Protein AF-A0A931SG17-F1 (afdb_monomer_lite)

Foldseek 3Di:
DKDFDFDWDDDDLVVLVVVVVVCVVVVPDPDDDDDSVRDIGTPGGDGIDDPVVVD

Structure (mmCIF, N/CA/C/O backbone):
data_AF-A0A931SG17-F1
#
_entry.id   AF-A0A931SG17-F1
#
loop_
_atom_site.group_PDB
_atom_site.id
_atom_site.type_symbol
_atom_site.label_atom_id
_atom_site.label_alt_id
_atom_site.label_comp_id
_atom_site.label_asym_id
_atom_site.label_entity_id
_atom_site.label_seq_id
_atom_site.pdbx_PDB_ins_code
_atom_site.Cartn_x
_atom_site.Cartn_y
_atom_site.Cartn_z
_atom_site.occupancy
_atom_site.B_iso_or_equiv
_atom_site.auth_seq_id
_atom_site.auth_comp_id
_atom_site.auth_asym_id
_atom_site.auth_atom_id
_atom_site.pdbx_PDB_model_num
ATOM 1 N N . MET A 1 1 ? 3.955 10.430 -22.832 1.00 86.56 1 MET A N 1
ATOM 2 C CA . MET A 1 1 ? 3.801 11.039 -21.488 1.00 86.56 1 MET A CA 1
ATOM 3 C C . MET A 1 1 ? 4.645 10.239 -20.500 1.00 86.56 1 MET A C 1
ATOM 5 O O . MET A 1 1 ? 5.173 9.212 -20.904 1.00 86.56 1 MET A O 1
ATOM 9 N N . LEU A 1 2 ? 4.862 10.718 -19.269 1.00 93.12 2 LEU A N 1
ATOM 10 C CA . LEU A 1 2 ? 5.515 9.917 -18.223 1.00 93.12 2 LEU A CA 1
ATOM 11 C C . LEU A 1 2 ? 4.458 9.430 -17.231 1.00 93.12 2 LEU A C 1
ATOM 13 O O . LEU A 1 2 ? 3.712 10.245 -16.689 1.00 93.12 2 LEU A O 1
ATOM 17 N N . ASN A 1 3 ? 4.429 8.124 -16.980 1.00 95.06 3 ASN A N 1
ATOM 18 C CA . ASN A 1 3 ? 3.510 7.474 -16.055 1.00 95.06 3 ASN A CA 1
ATOM 19 C C . ASN A 1 3 ? 4.280 6.919 -14.861 1.00 95.06 3 ASN A C 1
ATOM 21 O O . ASN A 1 3 ? 5.341 6.321 -15.024 1.00 95.06 3 ASN A O 1
ATOM 25 N N . ARG A 1 4 ? 3.732 7.079 -13.654 1.00 96.75 4 ARG A N 1
ATOM 26 C CA . ARG A 1 4 ? 4.301 6.472 -12.449 1.00 96.75 4 ARG A CA 1
ATOM 27 C C . ARG A 1 4 ? 3.807 5.033 -12.320 1.00 96.75 4 ARG A C 1
ATOM 29 O O . ARG A 1 4 ? 2.650 4.820 -11.967 1.00 96.75 4 ARG A O 1
ATOM 36 N N . ILE A 1 5 ? 4.680 4.066 -12.575 1.00 96.94 5 ILE A N 1
ATOM 37 C CA . ILE A 1 5 ? 4.317 2.654 -12.709 1.00 96.94 5 ILE A CA 1
ATOM 38 C C . ILE A 1 5 ? 4.861 1.822 -11.551 1.00 96.94 5 ILE A C 1
ATOM 40 O O . ILE A 1 5 ? 5.947 2.048 -11.010 1.00 96.94 5 ILE A O 1
ATOM 44 N N . PHE A 1 6 ? 4.062 0.839 -11.158 1.00 97.44 6 PHE A N 1
ATOM 45 C CA . PHE A 1 6 ? 4.425 -0.203 -10.215 1.00 97.44 6 PHE A CA 1
ATOM 46 C C . PHE A 1 6 ? 3.665 -1.485 -10.558 1.00 97.44 6 PHE A C 1
ATOM 48 O O . PHE A 1 6 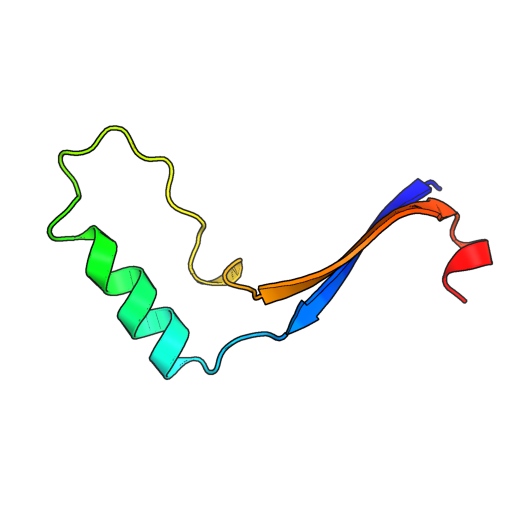? 2.602 -1.448 -11.173 1.00 97.44 6 PHE A O 1
ATOM 55 N N . ILE A 1 7 ? 4.220 -2.617 -10.140 1.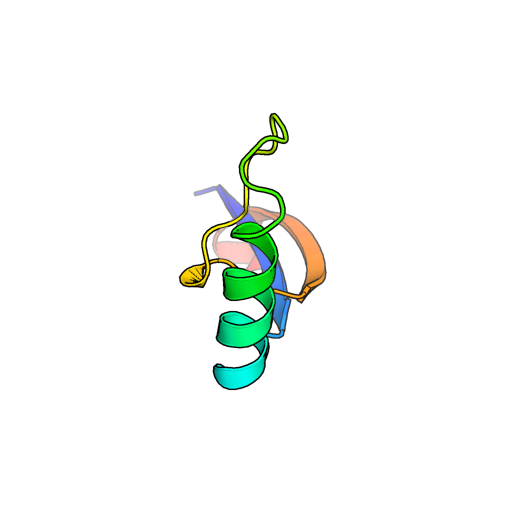00 97.19 7 ILE A N 1
ATOM 56 C CA . ILE A 1 7 ? 3.615 -3.942 -10.262 1.00 97.19 7 ILE A CA 1
ATOM 57 C C . ILE A 1 7 ? 3.131 -4.340 -8.873 1.00 97.19 7 ILE A C 1
ATOM 59 O O . ILE A 1 7 ? 3.880 -4.229 -7.897 1.00 97.19 7 ILE A O 1
ATOM 63 N N . ALA A 1 8 ? 1.889 -4.802 -8.772 1.00 98.12 8 ALA A N 1
ATOM 64 C CA . ALA A 1 8 ? 1.286 -5.162 -7.500 1.00 98.12 8 ALA A CA 1
ATOM 65 C C . ALA A 1 8 ? 0.382 -6.387 -7.605 1.00 98.12 8 ALA A C 1
ATOM 67 O O . ALA A 1 8 ? -0.173 -6.690 -8.659 1.00 98.12 8 ALA A O 1
ATOM 68 N N . VAL A 1 9 ? 0.205 -7.049 -6.465 1.00 97.75 9 VAL A N 1
ATOM 69 C CA . VAL A 1 9 ? -0.784 -8.109 -6.276 1.00 97.75 9 VAL A CA 1
ATOM 70 C C . VAL A 1 9 ? -1.972 -7.533 -5.517 1.00 97.75 9 VAL A C 1
ATOM 72 O O . VAL A 1 9 ? -1.814 -6.913 -4.460 1.00 97.75 9 VAL A O 1
ATOM 75 N N . ALA A 1 10 ? -3.170 -7.742 -6.059 1.00 96.25 10 ALA A N 1
ATOM 76 C CA . ALA A 1 10 ? -4.412 -7.420 -5.375 1.00 96.25 10 ALA A CA 1
ATOM 77 C C . ALA A 1 10 ? -4.754 -8.540 -4.375 1.00 96.25 10 ALA A C 1
ATOM 79 O O . ALA A 1 10 ? -4.844 -9.700 -4.781 1.00 96.25 10 ALA A O 1
ATOM 80 N N . PRO A 1 11 ? -4.976 -8.226 -3.087 1.00 96.19 11 PRO A N 1
ATOM 81 C CA . PRO A 1 11 ? -5.507 -9.203 -2.146 1.00 96.19 11 PRO A CA 1
ATOM 82 C C . PRO A 1 11 ? -6.917 -9.661 -2.558 1.00 96.19 11 PRO A C 1
ATOM 84 O O . PRO A 1 11 ? -7.639 -8.885 -3.198 1.00 96.19 11 PRO A O 1
ATOM 87 N N . PRO A 1 12 ? -7.347 -10.870 -2.152 1.00 97.38 12 PRO A N 1
ATOM 88 C CA . PRO A 1 12 ? -8.738 -11.298 -2.284 1.00 97.38 12 PRO A CA 1
ATOM 89 C C . PRO A 1 12 ? -9.695 -10.321 -1.593 1.00 97.38 12 PRO A C 1
ATOM 91 O O . PRO A 1 12 ? -9.337 -9.710 -0.583 1.00 97.38 12 PRO A O 1
ATOM 94 N N . ASP A 1 13 ? -10.925 -10.203 -2.093 1.00 96.75 13 ASP A N 1
ATOM 95 C CA . ASP A 1 13 ? -11.886 -9.229 -1.563 1.00 96.75 13 ASP A CA 1
ATOM 96 C C 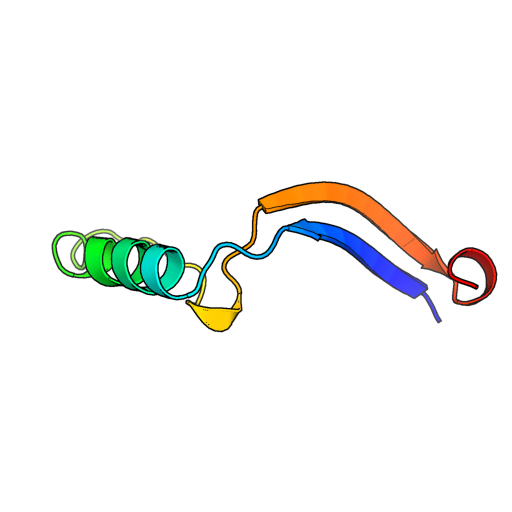. ASP A 1 13 ? -12.194 -9.423 -0.075 1.00 96.75 13 ASP A C 1
ATOM 98 O O . ASP A 1 13 ? -12.149 -8.446 0.668 1.00 96.75 13 ASP A O 1
ATOM 102 N N . GLY A 1 14 ? -12.365 -10.665 0.389 1.00 97.19 14 GLY A N 1
ATOM 103 C CA . GLY A 1 14 ? -12.582 -10.937 1.815 1.00 97.19 14 GLY A CA 1
ATOM 104 C C . GLY A 1 14 ? -11.451 -10.405 2.705 1.00 97.19 14 GLY A C 1
ATOM 105 O O . GLY A 1 14 ? -11.707 -9.767 3.721 1.00 97.19 14 GLY A O 1
ATOM 106 N N . ALA A 1 15 ? -10.195 -10.546 2.270 1.00 95.62 15 ALA A N 1
ATOM 107 C CA . ALA A 1 15 ? -9.052 -10.002 3.002 1.00 95.62 15 ALA A CA 1
ATOM 108 C C . ALA A 1 15 ? -9.042 -8.462 3.000 1.00 95.62 15 ALA A C 1
ATOM 110 O O . ALA A 1 15 ? -8.684 -7.836 3.999 1.00 95.62 15 ALA A O 1
ATOM 111 N N . LYS A 1 16 ? -9.457 -7.824 1.895 1.00 95.75 16 LYS A N 1
ATOM 112 C CA . LYS A 1 16 ? -9.601 -6.359 1.837 1.00 95.75 16 LYS A CA 1
ATOM 113 C C . LYS A 1 16 ? -10.673 -5.860 2.808 1.00 95.75 16 LYS A C 1
ATOM 115 O O . LYS A 1 16 ? -10.461 -4.829 3.444 1.00 95.75 16 LYS A O 1
ATOM 120 N N . ASP A 1 17 ? -11.786 -6.582 2.929 1.00 94.81 17 ASP A N 1
ATOM 121 C CA . ASP A 1 17 ? -12.874 -6.262 3.859 1.00 94.81 17 ASP A CA 1
ATOM 122 C C . ASP A 1 17 ? -12.431 -6.395 5.318 1.00 94.81 17 ASP A C 1
ATOM 124 O O . ASP A 1 17 ? -12.644 -5.483 6.119 1.00 94.81 17 ASP A O 1
ATOM 128 N N . GLU A 1 18 ? -11.733 -7.479 5.654 1.00 94.81 18 GLU A N 1
ATOM 129 C CA . GLU A 1 18 ? -11.153 -7.675 6.986 1.00 94.81 18 GLU A CA 1
ATOM 130 C C . GLU A 1 18 ? -10.213 -6.521 7.367 1.00 94.81 18 GLU A C 1
ATOM 132 O O . GLU A 1 18 ? -10.377 -5.913 8.425 1.00 94.81 18 GLU A O 1
ATOM 137 N N . ILE A 1 19 ? -9.289 -6.137 6.479 1.00 92.94 19 ILE A N 1
ATOM 138 C CA . ILE A 1 19 ? -8.353 -5.022 6.710 1.00 92.94 19 ILE A CA 1
ATOM 139 C C . ILE A 1 19 ? -9.086 -3.679 6.827 1.00 92.94 19 ILE A C 1
ATOM 141 O O . ILE A 1 19 ? -8.699 -2.818 7.624 1.00 92.94 19 ILE A O 1
ATOM 145 N N . ALA A 1 20 ? -10.137 -3.459 6.034 1.00 90.69 20 ALA A N 1
ATOM 146 C CA . ALA A 1 20 ? -10.939 -2.244 6.124 1.00 90.69 20 ALA A CA 1
ATOM 147 C C . ALA A 1 20 ? -11.622 -2.121 7.499 1.00 90.69 20 ALA A C 1
ATOM 149 O O . ALA A 1 20 ? -11.639 -1.030 8.073 1.00 90.69 20 ALA A O 1
ATOM 150 N N . ASN A 1 21 ? -12.085 -3.239 8.064 1.00 91.62 21 ASN A N 1
ATOM 151 C CA . ASN A 1 21 ? -12.768 -3.285 9.357 1.00 91.62 21 ASN A CA 1
ATOM 152 C C . ASN A 1 21 ? -11.843 -3.055 10.567 1.00 91.62 21 ASN A C 1
ATOM 154 O O . ASN A 1 21 ? -12.308 -2.559 11.594 1.00 91.62 21 ASN A O 1
ATOM 158 N N . VAL A 1 22 ? -10.532 -3.313 10.449 1.00 90.25 22 VAL A N 1
ATOM 159 C CA . VAL A 1 22 ? -9.539 -3.028 11.515 1.00 90.25 22 VAL A CA 1
ATOM 160 C C . VAL A 1 22 ? -9.484 -1.537 11.883 1.00 90.25 22 VAL A C 1
ATOM 162 O O . VAL A 1 22 ? -9.062 -1.172 12.978 1.00 90.25 22 VAL A O 1
ATOM 165 N N . ARG A 1 23 ? -9.941 -0.646 11.000 1.00 86.38 23 ARG A N 1
ATOM 166 C CA . ARG A 1 23 ? -9.897 0.811 11.217 1.00 86.38 23 ARG A CA 1
ATOM 167 C C . ARG A 1 23 ? -10.879 1.283 12.272 1.00 86.38 23 ARG A C 1
ATOM 169 O O . ARG A 1 23 ? -10.578 2.234 12.983 1.00 86.38 23 ARG A O 1
ATOM 176 N N . THR A 1 24 ? -12.036 0.634 12.372 1.00 84.38 24 THR A N 1
ATOM 177 C CA . THR A 1 24 ? -13.119 1.011 13.288 1.00 84.38 24 THR A CA 1
ATOM 178 C C . THR A 1 24 ? -12.645 1.122 14.742 1.00 84.38 24 THR A C 1
ATOM 180 O O . THR A 1 24 ? -12.829 2.186 15.332 1.00 84.38 24 THR A O 1
ATOM 183 N N . PRO A 1 25 ? -11.967 0.112 15.328 1.00 89.12 25 PRO A N 1
ATOM 184 C CA . PRO A 1 25 ? -11.433 0.233 16.687 1.00 89.12 25 PRO A CA 1
ATOM 185 C C . PRO A 1 25 ? -10.283 1.247 16.822 1.00 89.12 25 PRO A C 1
ATOM 187 O O . PRO A 1 25 ? -9.942 1.632 17.936 1.00 89.12 25 PRO A O 1
ATOM 190 N N . LEU A 1 26 ? -9.688 1.699 15.715 1.00 90.25 26 LEU A N 1
ATOM 191 C CA . LEU A 1 26 ? -8.538 2.611 15.681 1.00 90.25 26 LEU A CA 1
ATOM 192 C C . LEU A 1 26 ? -8.911 4.037 15.244 1.00 90.25 26 LEU A C 1
ATOM 194 O O . LEU A 1 26 ? -8.023 4.855 14.999 1.00 90.25 26 LEU A O 1
ATOM 198 N N . ALA A 1 27 ? -10.206 4.355 15.159 1.00 83.81 27 ALA A N 1
ATOM 199 C CA . ALA A 1 27 ? -10.706 5.625 14.629 1.00 83.81 27 ALA A CA 1
ATOM 200 C C . ALA A 1 27 ? -10.206 6.874 15.387 1.00 83.81 27 ALA A C 1
ATOM 202 O O . ALA A 1 27 ? -10.207 7.965 14.827 1.00 83.81 27 ALA A O 1
ATOM 203 N N . GLY A 1 28 ? -9.756 6.726 16.640 1.00 89.88 28 GLY A N 1
ATOM 204 C CA . GLY A 1 28 ? -9.174 7.813 17.437 1.00 89.88 28 GLY A CA 1
ATOM 205 C C . GLY A 1 28 ? -7.716 8.156 17.104 1.00 89.88 28 GLY A C 1
ATOM 206 O O . GLY A 1 28 ? -7.190 9.133 17.633 1.00 89.88 28 GLY A O 1
ATOM 207 N N . LEU A 1 29 ? -7.042 7.373 16.256 1.00 92.12 29 LEU A N 1
ATOM 208 C CA . LEU A 1 29 ? -5.672 7.663 15.835 1.00 92.12 29 LEU A CA 1
ATOM 209 C C . LEU A 1 29 ? -5.667 8.667 14.671 1.00 92.12 29 LEU A C 1
ATOM 211 O O . LEU A 1 29 ? -6.479 8.532 13.754 1.00 92.12 29 LEU A O 1
ATOM 215 N N . PRO A 1 30 ? -4.718 9.621 14.626 1.00 92.44 30 PRO A N 1
ATOM 216 C CA . PRO A 1 30 ? -4.578 10.574 13.523 1.00 92.44 30 PRO A CA 1
ATOM 217 C C . PRO A 1 30 ? -3.927 9.916 12.289 1.00 92.44 30 PRO A C 1
ATOM 219 O O . PRO A 1 30 ? -2.910 10.373 11.773 1.00 92.44 30 PRO A O 1
ATOM 222 N N . ALA A 1 31 ? -4.491 8.799 11.831 1.00 90.50 31 ALA A N 1
ATOM 223 C CA . ALA A 1 31 ? -3.993 8.014 10.712 1.00 90.50 31 ALA A CA 1
ATOM 224 C C . ALA A 1 31 ? -4.808 8.286 9.441 1.00 90.50 31 ALA A C 1
ATOM 226 O O . ALA A 1 31 ? -6.040 8.290 9.450 1.00 90.50 31 ALA A O 1
ATOM 227 N N . ARG A 1 32 ? -4.113 8.452 8.309 1.00 90.56 32 ARG A N 1
ATOM 228 C CA . ARG A 1 32 ? -4.738 8.510 6.982 1.00 90.56 32 ARG A CA 1
ATOM 229 C C . ARG A 1 32 ? -4.750 7.116 6.364 1.00 90.56 32 ARG A C 1
ATOM 231 O O . ARG A 1 32 ? -3.754 6.669 5.800 1.00 90.56 32 ARG A O 1
ATOM 238 N N . TRP A 1 33 ? -5.880 6.437 6.482 1.00 91.38 33 TRP A N 1
ATOM 239 C CA . TRP A 1 33 ? -6.041 5.066 6.009 1.00 91.38 33 TRP A CA 1
ATOM 240 C C . TRP A 1 33 ? -6.147 4.983 4.479 1.00 91.38 33 TRP A C 1
ATOM 242 O O . TRP A 1 33 ? -6.843 5.777 3.849 1.00 91.38 33 TRP A O 1
ATOM 252 N N . VAL A 1 34 ? -5.485 3.991 3.878 1.00 93.50 34 VAL A N 1
ATOM 253 C CA . VAL A 1 34 ? -5.569 3.701 2.432 1.00 93.50 34 VAL A CA 1
ATOM 254 C C . VAL A 1 34 ? -6.983 3.220 2.092 1.00 93.50 34 VAL A C 1
ATOM 256 O O . VAL A 1 34 ? -7.442 2.312 2.762 1.00 93.50 34 VAL A O 1
ATOM 259 N N . PRO A 1 35 ? -7.713 3.744 1.099 1.00 93.38 35 PRO A N 1
ATOM 260 C CA . PRO A 1 35 ? -9.047 3.234 0.745 1.00 93.38 35 PRO A CA 1
ATOM 261 C C . PRO A 1 35 ? -9.053 1.733 0.405 1.00 93.38 35 PRO A C 1
ATOM 263 O O . PRO A 1 35 ? -8.029 1.195 -0.016 1.00 93.38 35 PRO A O 1
ATOM 266 N N . ARG A 1 36 ? -10.182 1.040 0.601 1.00 94.56 36 ARG A N 1
ATOM 267 C CA . ARG A 1 36 ? -10.284 -0.422 0.402 1.00 94.56 36 ARG A CA 1
ATOM 268 C C . ARG A 1 36 ? -9.915 -0.821 -1.030 1.00 94.56 36 ARG A C 1
ATOM 270 O O . ARG A 1 36 ? -9.177 -1.778 -1.248 1.00 94.56 36 ARG A O 1
ATOM 277 N N . GLU A 1 37 ? -10.417 -0.069 -1.998 1.00 95.44 37 GLU A N 1
ATOM 278 C CA . GLU A 1 37 ? -10.176 -0.217 -3.431 1.00 95.44 37 GLU A CA 1
ATOM 279 C C . GLU A 1 37 ? -8.695 -0.070 -3.804 1.00 95.44 37 GLU A C 1
ATOM 281 O O . GLU A 1 37 ? -8.238 -0.692 -4.759 1.00 95.44 37 GLU A O 1
ATOM 286 N N . ASN A 1 38 ? -7.930 0.662 -2.990 1.00 96.50 38 ASN A N 1
ATOM 287 C CA . ASN A 1 38 ? -6.507 0.904 -3.188 1.00 96.50 38 ASN A CA 1
ATOM 288 C C . ASN A 1 38 ? -5.620 -0.058 -2.387 1.00 96.50 38 ASN A C 1
ATOM 290 O O . ASN A 1 38 ? -4.403 0.112 -2.391 1.00 96.50 38 ASN A O 1
ATOM 294 N N . LEU A 1 39 ? -6.176 -1.052 -1.685 1.00 96.12 39 L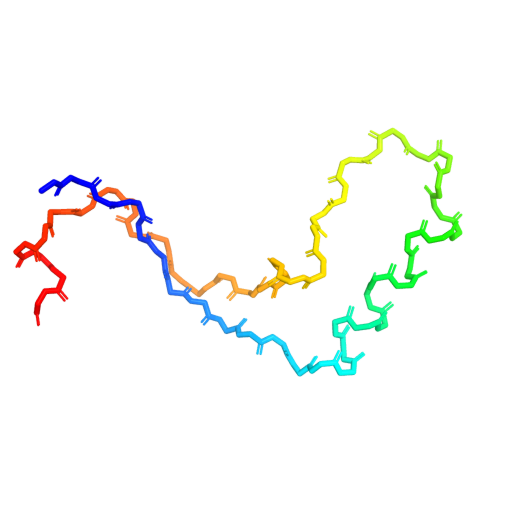EU A N 1
ATOM 295 C CA . LEU A 1 39 ? -5.375 -2.057 -0.985 1.00 96.12 39 LEU A CA 1
ATOM 296 C C . LEU A 1 39 ? -4.664 -2.966 -1.991 1.00 96.12 39 LEU A C 1
ATOM 298 O O . LEU A 1 39 ? -5.300 -3.667 -2.781 1.00 96.12 39 LEU A O 1
ATOM 302 N N . HIS A 1 40 ? -3.336 -2.969 -1.927 1.00 96.88 40 HIS A N 1
ATOM 303 C CA . HIS A 1 40 ? -2.463 -3.768 -2.777 1.00 96.88 40 HIS A CA 1
ATOM 304 C C . HIS A 1 40 ? -1.155 -4.088 -2.053 1.00 96.88 40 HIS A C 1
ATOM 306 O O . HIS A 1 40 ? -0.779 -3.410 -1.096 1.00 96.88 40 HIS A O 1
ATOM 312 N N . ILE A 1 41 ? -0.452 -5.108 -2.539 1.00 97.00 41 ILE A N 1
ATOM 313 C CA . ILE A 1 41 ? 0.922 -5.406 -2.139 1.00 97.00 41 ILE A CA 1
ATOM 314 C C . ILE A 1 41 ? 1.818 -5.085 -3.328 1.00 97.00 41 ILE A C 1
ATOM 3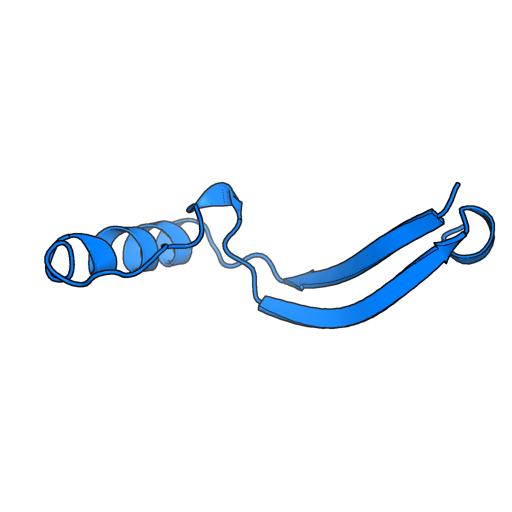16 O O . ILE A 1 41 ? 1.741 -5.747 -4.364 1.00 97.00 41 ILE A O 1
ATOM 320 N N . THR A 1 42 ? 2.649 -4.055 -3.193 1.00 97.62 42 THR A N 1
ATOM 321 C CA . THR A 1 42 ? 3.620 -3.683 -4.227 1.00 97.62 42 THR A CA 1
ATOM 322 C C . THR A 1 42 ? 4.713 -4.737 -4.310 1.00 97.62 42 THR A C 1
ATOM 324 O O . THR A 1 42 ? 5.360 -5.041 -3.311 1.00 97.62 42 THR A O 1
ATOM 327 N N . PHE A 1 43 ? 4.933 -5.268 -5.509 1.00 97.38 43 PHE A N 1
ATOM 328 C CA . PHE A 1 43 ? 5.995 -6.227 -5.794 1.00 97.38 43 PHE A CA 1
ATOM 329 C C . PHE A 1 43 ? 7.243 -5.530 -6.345 1.00 97.38 43 PHE A C 1
ATOM 331 O O . PHE A 1 43 ? 8.356 -5.807 -5.908 1.00 97.38 43 PHE A O 1
ATOM 338 N N . ALA A 1 44 ? 7.053 -4.571 -7.255 1.00 97.50 44 ALA A N 1
ATOM 339 C CA . ALA A 1 44 ? 8.124 -3.738 -7.794 1.00 97.50 44 ALA A CA 1
ATOM 340 C C . ALA A 1 44 ? 7.617 -2.318 -8.058 1.00 97.50 44 ALA A C 1
ATOM 342 O O . ALA A 1 44 ? 6.513 -2.130 -8.567 1.00 97.50 44 ALA A O 1
ATOM 343 N N . PHE A 1 45 ? 8.430 -1.314 -7.737 1.00 97.69 45 PHE A N 1
ATOM 344 C CA . PHE A 1 45 ? 8.152 0.087 -8.045 1.00 97.69 45 PHE A CA 1
ATOM 345 C C . PHE A 1 45 ? 9.129 0.562 -9.121 1.00 97.69 45 PHE A C 1
ATOM 347 O O . PHE A 1 45 ? 10.335 0.553 -8.889 1.00 97.69 45 PHE A O 1
ATOM 354 N N . LEU A 1 46 ? 8.613 0.957 -10.286 1.00 95.88 46 LEU A N 1
ATOM 355 C CA . LEU A 1 46 ? 9.422 1.267 -11.472 1.00 95.88 46 LEU A CA 1
ATOM 356 C C . LEU A 1 46 ? 9.634 2.776 -11.669 1.00 95.88 46 LEU A C 1
ATOM 358 O O . LEU A 1 46 ? 10.442 3.192 -12.490 1.00 95.88 46 LEU A O 1
ATO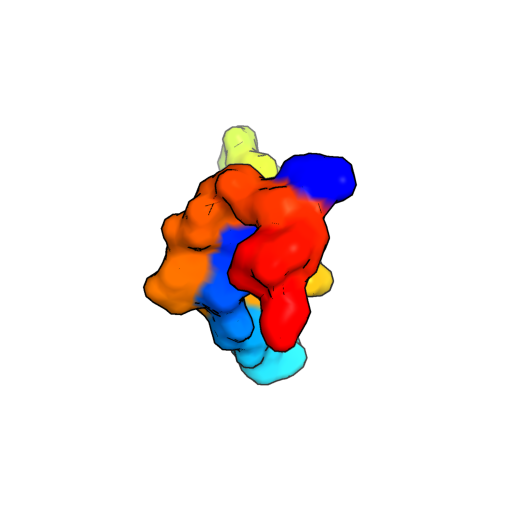M 362 N N . GLY A 1 47 ? 8.953 3.615 -10.883 1.00 95.94 47 GLY A N 1
ATOM 363 C CA . GLY A 1 47 ? 9.085 5.065 -10.991 1.00 95.94 47 GLY A CA 1
ATOM 364 C C . GLY A 1 47 ? 8.361 5.614 -12.215 1.00 95.94 47 GLY A C 1
ATOM 365 O O . GLY A 1 47 ? 7.282 5.137 -12.551 1.00 95.94 47 GLY A O 1
ATOM 366 N N . ASN A 1 48 ? 8.913 6.661 -12.827 1.00 97.19 48 ASN A N 1
ATOM 367 C CA . ASN A 1 48 ? 8.330 7.283 -14.011 1.00 97.19 48 ASN A CA 1
ATOM 368 C C . ASN A 1 48 ? 8.875 6.607 -15.268 1.00 97.19 48 ASN A C 1
ATOM 370 O O . ASN A 1 48 ? 10.083 6.625 -15.479 1.00 97.19 48 ASN A O 1
ATOM 374 N N . MET A 1 49 ? 7.984 6.079 -16.098 1.00 96.19 49 MET A N 1
ATOM 375 C CA . MET A 1 49 ? 8.311 5.462 -17.381 1.00 96.19 49 MET A CA 1
ATOM 376 C C . MET A 1 49 ? 7.555 6.165 -18.504 1.00 96.19 49 MET A C 1
ATOM 378 O O . MET A 1 49 ? 6.437 6.650 -18.310 1.00 96.19 49 MET A O 1
ATOM 382 N N . SER A 1 50 ? 8.179 6.249 -19.670 1.00 95.50 50 SER A N 1
ATOM 383 C CA . SER A 1 50 ? 7.554 6.716 -20.902 1.00 95.50 50 SER A CA 1
ATOM 384 C C . SER A 1 50 ? 6.646 5.646 -21.496 1.00 95.50 50 SER A C 1
ATOM 386 O O . SER A 1 50 ? 6.834 4.461 -21.245 1.00 95.50 50 SER A O 1
ATOM 388 N N . ASP A 1 51 ? 5.678 6.053 -22.316 1.00 89.31 51 ASP A N 1
ATOM 389 C CA . ASP A 1 51 ? 4.755 5.108 -22.964 1.00 89.31 51 ASP A CA 1
ATOM 390 C C . ASP A 1 51 ? 5.502 4.041 -23.799 1.00 89.31 51 ASP A C 1
ATOM 392 O O . ASP A 1 51 ? 5.078 2.894 -23.842 1.00 89.31 51 ASP A O 1
ATOM 396 N N . ALA A 1 52 ? 6.657 4.389 -24.381 1.00 90.25 52 ALA A N 1
ATOM 397 C CA . ALA A 1 52 ? 7.492 3.472 -25.164 1.00 90.25 52 ALA A CA 1
ATOM 398 C C . ALA A 1 52 ? 8.235 2.417 -24.320 1.00 90.25 52 ALA A C 1
ATOM 400 O O . ALA A 1 52 ? 8.651 1.397 -24.854 1.00 90.25 52 ALA A O 1
ATOM 401 N N . GLU A 1 53 ? 8.435 2.655 -23.021 1.00 86.88 53 GLU A N 1
ATOM 402 C CA . GLU A 1 53 ? 9.067 1.685 -22.112 1.00 86.88 53 GLU A CA 1
ATOM 403 C C . GLU A 1 53 ? 8.046 0.694 -21.517 1.00 86.88 53 GLU A C 1
ATOM 405 O O . GLU A 1 53 ? 8.431 -0.200 -20.764 1.00 86.88 53 GLU A O 1
ATOM 410 N N . VAL A 1 54 ? 6.751 0.884 -21.801 1.00 82.31 54 VAL A N 1
ATOM 411 C CA . VAL A 1 54 ? 5.624 0.137 -21.209 1.00 82.31 54 VAL A CA 1
ATOM 412 C C . VAL A 1 54 ? 4.946 -0.804 -22.218 1.00 82.31 54 VAL A C 1
ATOM 414 O O . VAL A 1 54 ? 4.227 -1.705 -21.787 1.00 82.31 54 VAL A O 1
ATOM 417 N N . GLU A 1 55 ? 5.176 -0.612 -23.524 1.00 65.69 55 GLU A N 1
ATOM 418 C CA . GLU A 1 55 ? 4.781 -1.537 -24.610 1.00 65.69 55 GLU A CA 1
ATOM 419 C C . GLU A 1 55 ? 5.586 -2.845 -24.600 1.00 65.69 55 GLU A C 1
ATOM 421 O O . GLU A 1 55 ? 4.954 -3.906 -24.820 1.00 65.69 55 GLU A O 1
#

pLDDT: mean 93.07, std 5.45, range [65.69, 98.12]

Secondary structure (DSSP, 8-state):
-EEEEEEEEPPPHHHHHHHHHTTGGGTTS---PPPGGG--EEEEEEEEEEGGGT-

Sequence (55 aa):
MLNRIFIAVAPPDGAKDEIANVRTPLAGLPARWVPRENLHITFAFLGNMSDAEVE

Radius of gyration: 15.25 Å; chains: 1; bounding box: 22×22×43 Å